Protein AF-X0ZRA4-F1 (afdb_monomer_lite)

Foldseek 3Di:
DAFPPDPCCCCPPVVPDDDDQLCRVLVVLVVCVVVVNQEAEDAACQVPVVSPVSSVVVNVVVPRDHFYEAHYCQLHALVSLVVCQPVHFEYEYELQALDQVLCCVGPVGRCRLVSNVSSQVSQCVRFNDFDADPVRHTRGHYHYHYDQDPPCRRVVVNSPDDDPDDDPPPPPPPDDD

pLDDT: mean 89.31, std 17.12, range [34.34, 98.81]

Organism: NCBI:txid412755

InterPro domains:
  IPR007197 Radical SAM [PF04055] (1-129)
  IPR013785 Aldolase-type TIM barrel [G3DSA:3.20.20.70] (1-161)
  IPR040085 Protein MJ0674-like [PTHR43075] (1-157)
  IPR058240 Radical SAM superfamily [SSF102114] (2-130)

Radius of gyration: 18.79 Å; chains: 1; bounding box: 46×58×48 Å

Secondary structure (DSSP, 8-state):
---TT-TTHIIIII--S----HHHHHHHHHHHHHTT-S-EEEESGGGGHHHHHHHHHHHHHTT--S-EEEEE-S---HHHHHHTTTT-SEEEEEE--SSHHHHHHHHS-SSHHHHHHHHHHHHHHHH-S-EE-TTS-EEEEE-PEEP--GGGTT-HHHHT------PPP--------

Structure (mmCIF, N/CA/C/O backbone):
data_AF-X0ZRA4-F1
#
_entry.id   AF-X0ZRA4-F1
#
loop_
_atom_site.group_PDB
_atom_site.id
_atom_site.type_symbol
_atom_site.label_atom_id
_atom_site.label_alt_id
_atom_site.label_comp_id
_atom_site.label_asym_id
_atom_site.label_entity_id
_atom_site.label_seq_id
_atom_site.pdbx_PDB_ins_code
_atom_site.Cartn_x
_atom_site.Cartn_y
_atom_site.Cartn_z
_atom_site.occupancy
_atom_site.B_iso_or_equiv
_atom_site.auth_seq_id
_atom_site.auth_comp_id
_atom_site.auth_asym_id
_atom_site.auth_atom_id
_atom_site.pdbx_PDB_model_num
ATOM 1 N N . MET A 1 1 ? 12.217 3.223 -4.093 1.00 86.81 1 MET A N 1
ATOM 2 C CA . MET A 1 1 ? 11.916 3.495 -5.523 1.00 86.81 1 MET A CA 1
ATOM 3 C C . MET A 1 1 ? 11.829 5.005 -5.730 1.00 86.81 1 MET A C 1
ATOM 5 O O . MET A 1 1 ? 11.387 5.666 -4.804 1.00 86.81 1 MET A O 1
ATOM 9 N N . ARG A 1 2 ? 12.247 5.566 -6.877 1.00 90.31 2 ARG A N 1
ATOM 10 C CA . ARG A 1 2 ? 12.162 7.020 -7.151 1.00 90.31 2 ARG A CA 1
ATOM 11 C C . ARG A 1 2 ? 11.704 7.279 -8.589 1.00 90.31 2 ARG A C 1
ATOM 13 O O . ARG A 1 2 ? 12.532 7.442 -9.483 1.00 90.31 2 ARG A O 1
ATOM 20 N N . CYS A 1 3 ? 10.389 7.256 -8.804 1.00 92.31 3 CYS A N 1
ATOM 21 C CA . CYS A 1 3 ? 9.780 7.437 -10.125 1.00 92.31 3 CYS A CA 1
ATOM 22 C C . CYS A 1 3 ? 10.006 8.868 -10.636 1.00 92.31 3 CYS A C 1
ATOM 24 O O . CYS A 1 3 ? 9.784 9.816 -9.884 1.00 92.31 3 CYS A O 1
ATOM 26 N N . ILE A 1 4 ? 10.357 9.037 -11.913 1.00 93.62 4 ILE A N 1
ATOM 27 C CA . ILE A 1 4 ? 10.469 10.371 -12.538 1.00 93.62 4 ILE A CA 1
ATOM 28 C C . ILE A 1 4 ? 9.106 11.042 -12.783 1.00 93.62 4 ILE A C 1
ATOM 30 O O . ILE A 1 4 ? 9.042 12.238 -13.018 1.00 93.62 4 ILE A O 1
ATOM 34 N N . TYR A 1 5 ? 8.024 10.265 -12.719 1.00 91.94 5 TYR A N 1
ATOM 35 C CA . TYR A 1 5 ? 6.633 10.701 -12.885 1.00 91.94 5 TYR A CA 1
ATOM 36 C C . TYR A 1 5 ? 5.846 10.623 -11.563 1.00 91.94 5 TYR A C 1
ATOM 38 O O . TYR A 1 5 ? 4.628 10.473 -11.564 1.00 91.94 5 TYR A O 1
ATOM 46 N N . CYS A 1 6 ? 6.535 10.627 -10.415 1.00 92.06 6 CYS A N 1
ATOM 47 C CA . CYS A 1 6 ? 5.890 10.441 -9.116 1.00 92.06 6 CYS A CA 1
ATOM 48 C C . CYS A 1 6 ? 4.863 11.552 -8.842 1.00 92.06 6 CYS A C 1
ATOM 50 O O . CYS A 1 6 ? 5.245 12.702 -8.657 1.0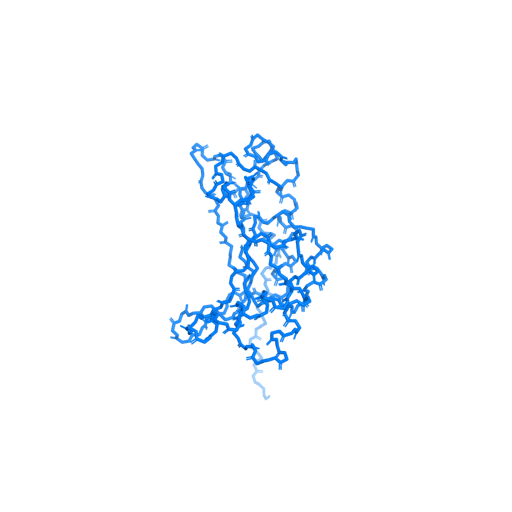0 92.06 6 CYS A O 1
ATOM 52 N N . GLN A 1 7 ? 3.579 11.196 -8.747 1.00 87.38 7 GLN A N 1
ATOM 53 C CA . GLN A 1 7 ? 2.519 12.133 -8.349 1.00 87.38 7 GLN A CA 1
ATOM 54 C C . GLN A 1 7 ? 2.733 12.651 -6.920 1.00 87.38 7 GLN A C 1
ATOM 56 O O . GLN A 1 7 ? 2.482 13.812 -6.631 1.00 87.38 7 GLN A O 1
ATOM 61 N N . ASN A 1 8 ? 3.299 11.805 -6.059 1.00 89.94 8 ASN A N 1
ATOM 62 C CA . ASN A 1 8 ? 3.604 12.108 -4.665 1.00 89.94 8 ASN A CA 1
ATOM 63 C C . ASN A 1 8 ? 5.053 12.594 -4.488 1.00 89.94 8 ASN A C 1
ATOM 65 O O . ASN A 1 8 ? 5.681 12.288 -3.480 1.00 89.94 8 ASN A O 1
ATOM 69 N N . TYR A 1 9 ? 5.648 13.251 -5.493 1.00 92.19 9 TYR A N 1
ATOM 70 C CA . TYR A 1 9 ? 7.068 13.632 -5.465 1.00 92.19 9 TYR A CA 1
ATOM 71 C C . TYR A 1 9 ? 7.435 14.464 -4.231 1.00 92.19 9 TYR A C 1
ATOM 73 O O . TYR A 1 9 ? 8.446 14.177 -3.589 1.00 92.19 9 TYR A O 1
ATOM 81 N N . SER A 1 10 ? 6.600 15.442 -3.884 1.00 92.56 10 SER A N 1
ATOM 82 C CA . SER A 1 10 ? 6.877 16.379 -2.800 1.00 92.56 10 SER A CA 1
ATOM 83 C C . SER A 1 10 ? 6.942 15.674 -1.437 1.00 92.56 10 SER A C 1
ATOM 85 O O . SER A 1 10 ? 7.962 15.725 -0.756 1.00 92.56 10 SER A O 1
ATOM 87 N N . ILE A 1 11 ? 5.945 14.853 -1.112 1.00 90.75 11 ILE A N 1
ATOM 88 C CA . ILE A 1 11 ? 5.943 14.063 0.128 1.00 90.75 11 ILE A CA 1
ATOM 89 C C . ILE A 1 11 ? 6.961 12.907 0.102 1.00 90.75 11 ILE A C 1
ATOM 91 O O . ILE A 1 11 ? 7.652 12.652 1.080 1.00 90.75 11 ILE A O 1
ATOM 95 N N . SER A 1 12 ? 7.127 12.213 -1.031 1.00 88.12 12 SER A N 1
ATOM 96 C CA . SER A 1 12 ? 7.958 10.999 -1.105 1.00 88.12 12 SER A CA 1
ATOM 97 C C . SER A 1 12 ? 9.458 11.276 -1.223 1.00 88.12 12 SER A C 1
ATOM 99 O O . SER A 1 12 ? 10.253 10.393 -0.893 1.00 88.12 12 SER A O 1
ATOM 101 N N . GLN A 1 13 ? 9.859 12.420 -1.786 1.00 89.25 13 GLN A N 1
ATOM 102 C CA . GLN A 1 13 ? 11.266 12.726 -2.077 1.00 89.25 13 GLN A CA 1
ATOM 103 C C . GLN A 1 13 ? 11.741 14.053 -1.491 1.00 89.25 13 GLN A C 1
ATOM 105 O O . GLN A 1 13 ? 12.936 14.161 -1.222 1.00 89.25 13 GLN A O 1
ATOM 110 N N . LEU A 1 14 ? 10.852 15.033 -1.292 1.00 92.69 14 LEU A N 1
ATOM 111 C CA . LEU A 1 14 ? 11.204 16.294 -0.628 1.00 92.69 14 LEU A CA 1
ATOM 112 C C . L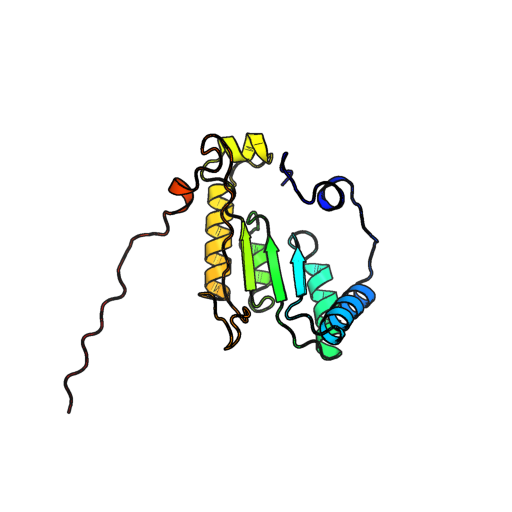EU A 1 14 ? 10.898 16.273 0.874 1.00 92.69 14 LEU A C 1
ATOM 114 O O . LEU A 1 14 ? 11.359 17.157 1.586 1.00 92.69 14 LEU A O 1
ATOM 118 N N . GLY A 1 15 ? 10.183 15.251 1.359 1.00 88.44 15 GLY A N 1
ATOM 119 C CA . GLY A 1 15 ? 9.878 15.091 2.779 1.00 88.44 15 GLY A CA 1
ATOM 120 C C . GLY A 1 15 ? 8.832 16.080 3.287 1.00 88.44 15 GLY A C 1
ATOM 121 O O . GLY A 1 15 ? 8.824 16.392 4.472 1.00 88.44 15 GLY A O 1
ATOM 122 N N . GLU A 1 16 ? 7.964 16.587 2.407 1.00 92.69 16 GLU A N 1
ATOM 123 C CA . GLU A 1 16 ? 6.811 17.371 2.849 1.00 92.69 16 GLU A CA 1
ATOM 124 C C . GLU A 1 16 ? 5.907 16.525 3.753 1.00 92.69 16 GLU A C 1
ATOM 126 O O . GLU A 1 16 ? 5.523 15.406 3.408 1.00 92.69 16 GLU A O 1
ATOM 131 N N . GLY A 1 17 ? 5.562 17.076 4.911 1.00 91.81 17 GLY A N 1
ATOM 132 C CA . GLY A 1 17 ? 4.758 16.412 5.924 1.00 91.81 17 GLY A CA 1
ATOM 133 C C . GLY A 1 17 ? 5.121 16.907 7.318 1.00 91.81 17 GLY A C 1
ATOM 134 O O . GLY A 1 17 ? 5.944 17.808 7.480 1.00 91.81 17 GLY A O 1
ATOM 135 N N . THR A 1 18 ? 4.503 16.293 8.320 1.00 94.06 18 THR A N 1
ATOM 136 C CA . THR A 1 18 ? 4.757 16.589 9.731 1.00 94.06 18 THR A CA 1
ATOM 137 C C . THR A 1 18 ? 5.190 15.308 10.423 1.00 94.06 18 THR A C 1
ATOM 139 O O . THR A 1 18 ? 4.513 14.281 10.314 1.00 94.06 18 THR A O 1
ATOM 142 N N . GLU A 1 19 ? 6.311 15.357 11.144 1.00 94.38 19 GLU A N 1
ATOM 143 C CA . GLU A 1 19 ? 6.700 14.254 12.022 1.00 94.38 19 GLU A CA 1
ATOM 144 C C . 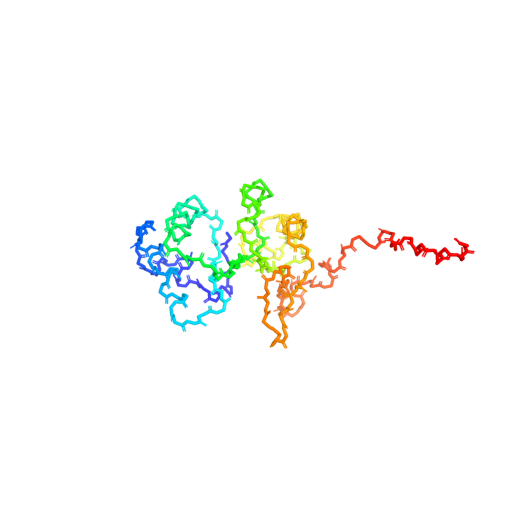GLU A 1 19 ? 5.588 13.988 13.036 1.00 94.38 19 GLU A C 1
ATOM 146 O O . GLU A 1 19 ? 5.030 14.907 13.633 1.00 94.38 19 GLU A O 1
ATOM 151 N N . THR A 1 20 ? 5.230 12.718 13.186 1.00 96.19 20 THR A N 1
ATOM 152 C CA . THR A 1 20 ? 4.042 12.300 13.927 1.00 96.19 20 THR A CA 1
ATOM 153 C C . THR A 1 20 ? 4.423 11.157 14.860 1.00 96.19 20 THR A C 1
ATOM 155 O O . THR A 1 20 ? 5.118 10.227 14.449 1.00 96.19 20 THR A O 1
ATOM 158 N N . SER A 1 21 ? 3.983 11.234 16.118 1.00 98.12 21 SER A N 1
ATOM 159 C CA . SER A 1 21 ? 4.156 10.162 17.106 1.00 98.12 21 SER A CA 1
ATOM 160 C C . SER A 1 21 ? 3.228 8.975 16.812 1.00 98.12 21 SER A C 1
ATOM 162 O O . SER A 1 21 ? 2.238 9.115 16.089 1.00 98.12 21 SER A O 1
ATOM 164 N N . ASN A 1 22 ? 3.495 7.803 17.393 1.00 98.12 22 ASN A N 1
ATOM 165 C CA . ASN A 1 22 ? 2.600 6.650 17.234 1.00 98.12 22 ASN A CA 1
ATOM 166 C C . ASN A 1 22 ? 1.210 6.951 17.827 1.00 98.12 22 ASN A C 1
ATOM 168 O O . ASN A 1 22 ? 0.187 6.597 17.242 1.00 98.12 22 ASN A O 1
ATOM 172 N N . GLU A 1 23 ? 1.165 7.672 18.948 1.00 98.31 23 GLU A N 1
ATOM 173 C CA . GLU A 1 23 ? -0.064 8.093 19.614 1.00 98.31 23 GLU A CA 1
ATOM 174 C C . GLU A 1 23 ? -0.883 9.053 18.753 1.00 98.31 23 GLU A C 1
ATOM 176 O O . GLU A 1 23 ? -2.112 8.951 18.716 1.00 98.31 23 GLU A O 1
ATOM 181 N N . ASP A 1 24 ? -0.227 9.997 18.077 1.00 98.50 24 ASP A N 1
ATOM 182 C CA . ASP A 1 24 ? -0.909 10.944 17.198 1.00 98.50 24 ASP A CA 1
ATOM 183 C C . ASP A 1 24 ? -1.364 10.268 15.906 1.00 98.50 24 ASP A C 1
ATOM 185 O O . ASP A 1 24 ? -2.483 10.523 15.465 1.00 98.50 24 ASP A O 1
ATOM 189 N N . LEU A 1 25 ? -0.584 9.331 15.358 1.00 98.44 25 LEU A N 1
ATOM 190 C CA . LEU A 1 25 ? -1.019 8.513 14.226 1.00 98.44 25 LEU A CA 1
ATOM 191 C C . LEU A 1 25 ? -2.274 7.696 14.581 1.00 98.44 25 LEU A C 1
ATOM 193 O O . LEU A 1 25 ? -3.223 7.660 13.798 1.00 98.44 25 LEU A O 1
ATOM 197 N N . ALA A 1 26 ? -2.341 7.122 15.786 1.00 98.69 26 ALA A N 1
ATOM 198 C CA . ALA A 1 26 ? -3.533 6.426 16.270 1.00 98.69 26 ALA A CA 1
ATOM 199 C C . ALA A 1 26 ? -4.755 7.360 16.370 1.00 98.69 26 ALA A C 1
ATOM 201 O O . ALA A 1 26 ? -5.860 6.997 15.963 1.00 98.69 26 ALA A O 1
ATOM 202 N N . LYS A 1 27 ? -4.569 8.594 16.867 1.00 98.69 27 LYS A N 1
ATOM 203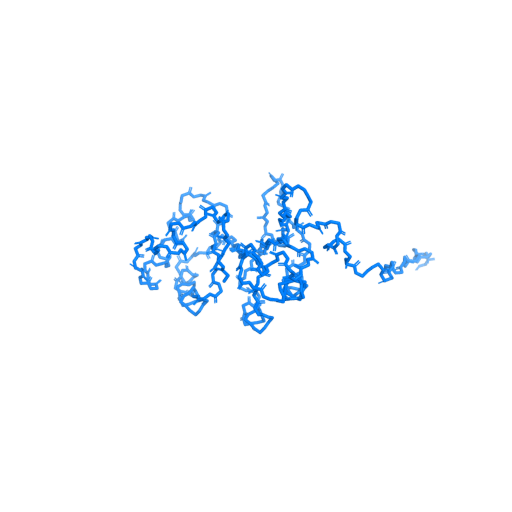 C CA . LYS A 1 27 ? -5.638 9.611 16.903 1.00 98.69 27 LYS A CA 1
ATOM 204 C C . LYS A 1 27 ? -6.098 10.000 15.499 1.00 98.69 27 LYS A C 1
ATOM 206 O O . LYS A 1 27 ? -7.294 10.167 15.287 1.00 98.69 27 LYS A O 1
ATOM 211 N N . MET A 1 28 ? -5.178 10.126 14.541 1.00 98.50 28 MET A N 1
ATOM 212 C CA . MET A 1 28 ? -5.520 10.418 13.145 1.00 98.50 28 MET A CA 1
ATOM 213 C C . MET A 1 28 ? -6.391 9.310 12.543 1.00 98.50 28 MET A C 1
ATOM 215 O O . MET A 1 28 ? -7.393 9.613 11.901 1.00 98.50 28 MET A O 1
ATOM 219 N N . MET A 1 29 ? -6.061 8.037 12.796 1.00 98.69 29 MET A N 1
ATOM 220 C CA . MET A 1 29 ? -6.866 6.890 12.355 1.00 98.69 29 MET A CA 1
ATOM 221 C C . MET A 1 29 ? -8.301 6.953 12.900 1.00 98.69 29 MET A C 1
ATOM 223 O O . MET A 1 29 ? -9.259 6.835 12.137 1.00 98.69 29 MET A O 1
ATOM 227 N N . LEU A 1 30 ? -8.456 7.203 14.203 1.00 98.81 30 LEU A N 1
ATOM 228 C CA . LEU A 1 30 ? -9.770 7.332 14.846 1.00 98.81 30 LEU A CA 1
ATOM 229 C C . LEU A 1 30 ? -10.547 8.548 14.329 1.00 98.81 30 LEU A C 1
ATOM 231 O O . LEU A 1 30 ? -11.738 8.447 14.057 1.00 98.81 30 LEU A O 1
ATOM 235 N N . SER A 1 31 ? -9.871 9.678 14.115 1.00 98.62 31 SER A N 1
ATOM 236 C CA . SER A 1 31 ? -10.503 10.881 13.567 1.00 98.62 31 SER A CA 1
ATOM 237 C C . SER A 1 31 ? -11.043 10.656 12.152 1.00 98.62 31 SER A C 1
ATOM 239 O O . SER A 1 31 ? -12.124 11.144 11.826 1.00 98.62 31 SER A O 1
ATOM 241 N N . LEU A 1 32 ? -10.332 9.899 11.307 1.00 98.50 32 LEU A N 1
ATOM 242 C CA . LEU A 1 32 ? -10.836 9.517 9.982 1.00 98.50 32 LEU A CA 1
ATOM 243 C C . LEU A 1 32 ? -12.102 8.653 10.094 1.00 98.50 32 LEU A C 1
ATOM 245 O O . LEU A 1 32 ? -13.062 8.872 9.353 1.00 98.50 32 LEU A O 1
ATOM 249 N N . GLN A 1 33 ? -12.136 7.717 11.044 1.00 98.38 33 GLN A N 1
ATOM 250 C CA . GLN A 1 33 ? -13.329 6.917 11.328 1.00 98.38 33 GLN A CA 1
ATOM 251 C C . GLN A 1 33 ? -14.510 7.775 11.800 1.00 98.38 33 GLN A C 1
ATOM 253 O O . GLN A 1 33 ? -15.615 7.615 11.289 1.00 98.38 33 GLN A O 1
ATOM 258 N N . GLU A 1 34 ? -14.294 8.711 12.726 1.00 98.38 34 GLU A N 1
ATOM 259 C CA . GLU A 1 34 ? -15.336 9.626 13.222 1.00 98.38 34 GLU A CA 1
ATOM 260 C C . GLU A 1 34 ? -15.913 10.519 12.115 1.00 98.38 34 GLU A C 1
ATOM 262 O O . GLU A 1 34 ? -17.098 10.850 12.131 1.00 98.38 34 GLU A O 1
ATOM 267 N N . GLN A 1 35 ? -15.100 10.861 11.113 1.00 98.38 35 GLN A N 1
ATOM 268 C CA . GLN A 1 35 ? -15.534 11.583 9.913 1.00 98.38 35 GLN A CA 1
ATOM 269 C C . GLN A 1 35 ? -16.356 10.718 8.939 1.00 98.38 35 GLN A C 1
ATOM 271 O O . GLN A 1 35 ? -16.831 11.227 7.924 1.00 98.38 35 GLN A O 1
ATOM 276 N N . GLY A 1 36 ? -16.526 9.423 9.218 1.00 97.62 36 GLY A N 1
ATOM 277 C CA . GLY A 1 36 ? -17.264 8.491 8.368 1.00 97.62 36 GLY A CA 1
ATOM 278 C C . GLY A 1 36 ? -16.473 8.004 7.154 1.00 97.62 36 GLY A C 1
ATOM 279 O O . GLY A 1 36 ? -17.071 7.600 6.157 1.00 97.62 36 GLY A O 1
ATOM 280 N N . CYS A 1 37 ? -15.135 8.044 7.200 1.00 98.06 37 CYS A N 1
ATOM 281 C CA . CYS A 1 37 ? -14.317 7.462 6.138 1.00 98.06 37 CYS A CA 1
ATOM 282 C C . CYS A 1 37 ? -14.530 5.945 6.053 1.00 98.06 37 CYS A C 1
ATOM 284 O O . CYS A 1 37 ? -14.529 5.240 7.058 1.00 98.06 37 CYS A O 1
ATOM 286 N N . HIS A 1 38 ? -14.648 5.431 4.829 1.00 97.06 38 HIS A N 1
ATOM 287 C CA . HIS A 1 38 ? -14.881 4.005 4.585 1.00 97.06 38 HIS A CA 1
ATOM 288 C C . HIS A 1 38 ? -13.660 3.118 4.863 1.00 97.06 38 HIS A C 1
ATOM 290 O O . HIS A 1 38 ? -13.799 1.903 4.923 1.00 97.06 38 HIS A O 1
ATOM 296 N N . ASN A 1 39 ? -12.459 3.697 4.930 1.00 98.12 39 ASN A N 1
ATOM 297 C CA . ASN A 1 39 ? -11.206 3.002 5.213 1.00 98.12 39 ASN A CA 1
ATOM 298 C C . ASN A 1 39 ? -10.100 3.999 5.587 1.00 98.12 39 ASN A C 1
ATOM 300 O O . ASN A 1 39 ? -10.233 5.204 5.358 1.00 98.12 39 ASN A O 1
ATOM 304 N N . ILE A 1 40 ? -8.982 3.473 6.086 1.00 98.50 40 ILE A N 1
ATOM 305 C CA . ILE A 1 40 ? -7.718 4.203 6.217 1.00 98.50 40 ILE A CA 1
ATOM 306 C C . ILE A 1 40 ? -6.761 3.723 5.129 1.00 98.50 40 ILE A C 1
ATOM 308 O O . ILE A 1 40 ? -6.347 2.563 5.106 1.00 98.50 40 ILE A O 1
ATOM 312 N N . ASN A 1 41 ? -6.381 4.635 4.235 1.00 98.06 41 ASN A N 1
ATOM 313 C CA . ASN A 1 41 ? -5.512 4.336 3.102 1.00 98.06 41 ASN A CA 1
ATOM 314 C C . ASN A 1 41 ? -4.072 4.771 3.362 1.00 98.06 41 ASN A C 1
ATOM 316 O O . ASN A 1 41 ? -3.737 5.950 3.238 1.00 98.06 41 ASN A O 1
ATOM 320 N N . ILE A 1 42 ? -3.218 3.806 3.706 1.00 97.31 42 ILE A N 1
ATOM 321 C CA . ILE A 1 42 ? -1.816 4.066 4.024 1.00 97.31 42 ILE A CA 1
ATOM 322 C C . ILE A 1 42 ? -0.975 3.905 2.759 1.00 97.31 42 ILE A C 1
ATOM 324 O O . ILE A 1 42 ? -0.903 2.828 2.164 1.00 97.31 42 ILE A O 1
ATOM 328 N N . VAL A 1 43 ? -0.331 4.997 2.344 1.00 95.69 43 VAL A N 1
ATOM 329 C CA . VAL A 1 43 ? 0.354 5.098 1.051 1.00 95.69 43 VAL A CA 1
ATOM 330 C C . VAL A 1 43 ? 1.863 4.922 1.209 1.00 95.69 43 VAL A C 1
ATOM 332 O O . VAL A 1 43 ? 2.526 5.679 1.905 1.00 95.69 43 VAL A O 1
ATOM 335 N N . THR A 1 44 ? 2.428 3.952 0.491 1.00 93.12 44 THR A N 1
ATOM 336 C CA . THR A 1 44 ? 3.846 3.541 0.540 1.00 93.12 44 THR A CA 1
ATOM 337 C C . THR A 1 44 ? 4.344 3.197 1.962 1.00 93.12 44 THR A C 1
ATOM 339 O O . THR A 1 44 ? 5.419 3.644 2.368 1.00 93.12 44 THR A O 1
ATOM 342 N N . PRO A 1 45 ? 3.604 2.381 2.740 1.00 94.44 45 PRO A N 1
ATOM 343 C CA . PRO A 1 45 ? 3.876 2.165 4.167 1.00 94.44 45 PRO A CA 1
ATOM 344 C C . PRO A 1 45 ? 5.127 1.328 4.468 1.00 94.44 45 PRO A C 1
ATOM 346 O O . PRO A 1 45 ? 5.583 1.306 5.605 1.00 94.44 45 PRO A O 1
ATOM 349 N N . THR A 1 46 ? 5.697 0.634 3.479 1.00 92.62 46 THR A N 1
ATOM 350 C CA . THR A 1 46 ? 6.731 -0.409 3.633 1.00 92.62 46 THR A CA 1
ATOM 351 C C . THR A 1 46 ? 7.889 -0.022 4.553 1.00 92.62 46 THR A C 1
ATOM 353 O O . THR A 1 46 ? 8.378 -0.843 5.320 1.00 92.62 46 THR A O 1
ATOM 356 N N . HIS A 1 47 ? 8.332 1.231 4.477 1.00 91.56 47 HIS A N 1
ATOM 357 C CA . HIS A 1 47 ? 9.497 1.747 5.194 1.00 91.56 47 HIS A CA 1
ATOM 358 C C . HIS A 1 47 ? 9.216 2.144 6.654 1.00 91.56 47 HIS A C 1
ATOM 360 O O . HIS A 1 47 ? 10.159 2.401 7.396 1.00 91.56 47 HIS A O 1
ATOM 366 N N . VAL A 1 48 ? 7.945 2.177 7.062 1.00 94.38 48 VAL A N 1
ATOM 367 C CA . VAL A 1 48 ? 7.476 2.594 8.396 1.00 94.38 48 VAL A CA 1
ATOM 368 C C . VAL A 1 48 ? 6.464 1.606 8.989 1.00 94.38 48 VAL A C 1
ATOM 370 O O . VAL A 1 48 ? 5.669 1.951 9.861 1.00 94.38 48 VAL A O 1
ATOM 373 N N . VAL A 1 49 ? 6.481 0.351 8.521 1.00 95.88 49 VAL A N 1
ATOM 374 C CA . VAL A 1 49 ? 5.592 -0.713 9.020 1.00 95.88 49 VAL A CA 1
ATOM 375 C C . VAL A 1 49 ? 5.633 -0.844 10.551 1.00 95.88 49 VAL A C 1
ATOM 377 O O . VAL A 1 49 ? 4.556 -0.883 11.137 1.00 95.88 49 VAL A O 1
ATOM 380 N N . PRO A 1 50 ? 6.798 -0.857 11.237 1.00 96.19 50 PRO A N 1
ATOM 381 C CA . PRO A 1 50 ? 6.824 -0.983 12.697 1.00 96.19 50 PRO A CA 1
ATOM 382 C C . PRO A 1 50 ? 6.058 0.130 13.427 1.00 96.19 50 PRO A C 1
ATOM 384 O O . PRO A 1 50 ? 5.327 -0.143 14.376 1.00 96.19 50 PRO A O 1
ATOM 387 N N . GLN A 1 51 ? 6.186 1.375 12.962 1.00 97.31 51 GLN A N 1
ATOM 388 C CA . GLN A 1 51 ? 5.494 2.534 13.529 1.00 97.31 51 GLN A CA 1
ATOM 389 C C . GLN A 1 51 ? 3.985 2.447 13.286 1.00 97.31 51 GLN A C 1
ATOM 391 O O . GLN A 1 51 ? 3.199 2.688 14.200 1.00 97.31 51 GLN A O 1
ATOM 396 N N . ILE A 1 52 ? 3.579 2.032 12.080 1.00 97.62 52 ILE A N 1
ATOM 397 C CA . ILE A 1 52 ? 2.166 1.816 11.745 1.00 97.62 52 ILE A CA 1
ATOM 398 C C . ILE A 1 52 ? 1.551 0.751 12.652 1.00 97.62 52 ILE A C 1
ATOM 400 O O . ILE A 1 52 ? 0.465 0.974 13.173 1.00 97.62 52 ILE A O 1
ATOM 404 N N . LEU A 1 53 ? 2.230 -0.381 12.865 1.00 97.69 53 LEU A N 1
ATOM 405 C CA . LEU A 1 53 ? 1.719 -1.452 13.726 1.00 97.69 53 LEU A CA 1
ATOM 406 C C . LEU A 1 53 ? 1.566 -0.987 15.180 1.00 97.69 53 LEU A C 1
ATOM 408 O O . LEU A 1 53 ? 0.545 -1.269 15.798 1.00 97.69 53 LEU A O 1
ATOM 412 N N . SER A 1 54 ? 2.534 -0.223 15.697 1.00 98.06 54 SER A N 1
ATOM 413 C CA . SER A 1 54 ? 2.461 0.330 17.055 1.00 98.06 54 SER A CA 1
ATOM 414 C C . SER A 1 54 ? 1.311 1.331 17.223 1.00 98.06 54 SER A C 1
ATOM 416 O O . SER A 1 54 ? 0.604 1.287 18.225 1.00 98.06 54 SER A O 1
ATOM 418 N N . ALA A 1 55 ? 1.085 2.211 16.245 1.00 98.50 55 ALA A N 1
ATOM 419 C CA . ALA A 1 55 ? -0.052 3.133 16.272 1.00 98.50 55 ALA A CA 1
ATOM 420 C C . ALA A 1 55 ? -1.396 2.403 16.115 1.00 98.50 55 ALA A C 1
ATOM 422 O O . ALA A 1 55 ? -2.385 2.760 16.755 1.00 98.50 55 ALA A O 1
ATOM 423 N N . LEU A 1 56 ? -1.432 1.372 15.270 1.00 98.38 56 LEU A N 1
ATOM 424 C CA . LEU A 1 56 ? -2.635 0.598 15.002 1.00 98.38 56 LEU A CA 1
ATOM 425 C C . LEU A 1 56 ? -3.118 -0.153 16.246 1.00 98.38 56 LEU A C 1
ATOM 427 O O . LEU A 1 56 ? -4.315 -0.144 16.514 1.00 98.38 56 LEU A O 1
ATOM 431 N N . GLU A 1 57 ? -2.210 -0.749 17.020 1.00 98.19 57 GLU A N 1
ATOM 432 C CA . GLU A 1 57 ? -2.539 -1.388 18.301 1.00 98.19 57 GLU A CA 1
ATOM 433 C C . GLU A 1 57 ? -3.302 -0.416 19.217 1.00 98.19 57 GLU A C 1
ATOM 435 O O . GLU A 1 57 ? -4.425 -0.703 19.633 1.00 98.19 57 GLU A O 1
ATOM 440 N N . MET A 1 58 ? -2.765 0.794 19.406 1.00 98.56 58 MET A N 1
ATOM 441 C CA . MET A 1 58 ? -3.411 1.841 20.207 1.00 98.56 58 MET A CA 1
ATOM 442 C C . MET A 1 58 ? -4.764 2.284 19.633 1.00 98.56 58 MET A C 1
ATOM 444 O O . MET A 1 58 ? -5.679 2.620 20.385 1.00 98.56 58 MET A O 1
ATOM 448 N N . ALA A 1 59 ? -4.896 2.350 18.306 1.00 98.62 59 ALA A N 1
ATOM 449 C CA . ALA A 1 59 ? -6.141 2.747 17.655 1.00 98.62 59 ALA A CA 1
ATOM 450 C C . ALA A 1 59 ? -7.230 1.675 17.825 1.00 98.62 59 ALA A C 1
ATOM 452 O O . ALA A 1 59 ? -8.374 2.012 18.130 1.00 98.62 59 ALA A O 1
ATOM 453 N N . ILE A 1 60 ? -6.877 0.393 17.693 1.00 98.38 60 ILE A N 1
ATOM 454 C CA . ILE A 1 60 ? -7.791 -0.740 17.896 1.00 98.38 60 ILE A CA 1
ATOM 455 C C . ILE A 1 60 ? -8.287 -0.777 19.343 1.00 98.38 60 ILE A C 1
ATOM 457 O O . ILE A 1 60 ? -9.494 -0.872 19.563 1.00 98.38 60 ILE A O 1
ATOM 461 N N . GLU A 1 61 ? -7.398 -0.618 20.330 1.00 98.31 61 GLU A N 1
ATOM 462 C CA . GLU A 1 61 ? -7.778 -0.538 21.753 1.00 98.31 61 GLU A CA 1
ATOM 463 C C . GLU A 1 61 ? -8.781 0.590 22.039 1.00 98.31 61 GLU A C 1
ATOM 465 O O . GLU A 1 61 ? -9.594 0.501 22.959 1.00 98.31 61 GLU A O 1
ATOM 470 N N . ARG A 1 62 ? -8.747 1.650 21.226 1.00 98.44 62 ARG A N 1
ATOM 471 C CA . ARG A 1 62 ? -9.630 2.819 21.313 1.00 98.44 62 ARG A CA 1
ATOM 472 C C . ARG A 1 62 ? -10.851 2.741 20.390 1.00 98.44 62 ARG A C 1
ATOM 474 O O . ARG A 1 62 ? -11.589 3.717 20.290 1.00 98.44 62 ARG A O 1
ATOM 481 N N . GLY A 1 63 ? -11.095 1.597 19.750 1.00 98.50 63 GLY A N 1
ATOM 482 C CA . GLY A 1 63 ? -12.319 1.335 18.989 1.00 98.50 63 GLY A CA 1
ATOM 483 C C . GLY A 1 63 ? -12.225 1.562 17.479 1.00 98.50 63 GLY A C 1
ATOM 484 O O . GLY A 1 63 ? -13.263 1.718 16.832 1.00 98.50 63 GLY A O 1
ATOM 485 N N . LEU A 1 64 ? -11.022 1.577 16.896 1.00 98.62 64 LEU A N 1
ATOM 486 C CA . LEU A 1 64 ? -10.875 1.544 15.440 1.00 98.62 64 LEU A CA 1
ATOM 487 C C . LEU A 1 64 ? -11.471 0.244 14.871 1.00 98.62 64 LEU A C 1
ATOM 489 O O . LEU A 1 64 ? -11.116 -0.851 15.305 1.00 98.62 64 LEU A O 1
ATOM 493 N N . ASN A 1 65 ? -12.379 0.367 13.905 1.00 97.75 65 ASN A N 1
ATOM 494 C CA . ASN A 1 65 ? -13.140 -0.737 13.322 1.00 97.75 65 ASN A CA 1
ATOM 495 C C . ASN A 1 65 ? -13.428 -0.585 11.814 1.00 97.75 65 ASN A C 1
ATOM 497 O O . ASN A 1 65 ? -14.222 -1.356 11.273 1.00 97.75 65 ASN A O 1
ATOM 501 N N . ILE A 1 66 ? -12.794 0.377 11.135 1.00 97.81 66 ILE A N 1
ATOM 502 C CA . ILE A 1 66 ? -12.885 0.538 9.677 1.00 97.81 66 ILE A CA 1
ATOM 503 C C . ILE A 1 66 ? -11.735 -0.175 8.942 1.00 97.81 66 ILE A C 1
ATOM 505 O O . ILE A 1 66 ? -10.638 -0.279 9.496 1.00 97.81 66 ILE A O 1
ATOM 509 N N . PRO A 1 67 ? -11.951 -0.628 7.690 1.00 98.12 67 PRO A N 1
ATOM 510 C CA . PRO A 1 67 ? -10.937 -1.328 6.904 1.00 98.12 67 PRO A CA 1
ATOM 511 C C . PRO A 1 67 ? -9.618 -0.567 6.717 1.00 98.12 67 PRO A C 1
ATOM 513 O O . PRO A 1 67 ? -9.597 0.660 6.566 1.00 98.12 67 PRO A O 1
ATOM 516 N N . LEU A 1 68 ? -8.515 -1.310 6.615 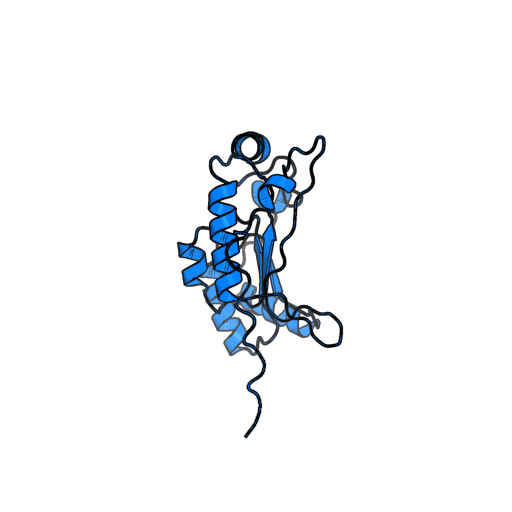1.00 98.62 68 LEU A N 1
ATOM 517 C CA . LEU A 1 68 ? -7.190 -0.777 6.287 1.00 98.62 68 LEU A CA 1
ATOM 518 C C . LEU A 1 68 ? -6.776 -1.119 4.852 1.00 98.62 68 LEU A C 1
ATOM 520 O O . LEU A 1 68 ? -6.835 -2.275 4.423 1.00 98.62 68 LEU A O 1
ATOM 524 N N . VAL A 1 69 ? -6.274 -0.116 4.126 1.00 98.69 69 VAL A N 1
ATOM 525 C CA . VAL A 1 69 ? -5.755 -0.268 2.760 1.00 98.69 69 VAL A CA 1
ATOM 526 C C . VAL A 1 69 ? -4.236 -0.094 2.744 1.00 98.69 69 VAL A C 1
ATOM 528 O O . VAL A 1 69 ? -3.713 0.955 3.123 1.00 98.69 69 VAL A O 1
ATOM 531 N N . TYR A 1 70 ? -3.530 -1.103 2.230 1.00 98.56 70 TYR A N 1
ATOM 532 C CA . TYR A 1 70 ? -2.099 -1.055 1.935 1.00 98.56 70 TYR A CA 1
ATOM 533 C C . TYR A 1 70 ? -1.883 -0.625 0.480 1.00 98.56 70 TYR A C 1
ATOM 535 O O . TYR A 1 70 ? -1.946 -1.431 -0.454 1.00 98.56 70 TYR A O 1
ATOM 543 N N . ASN A 1 71 ? -1.640 0.664 0.268 1.00 97.62 71 ASN A N 1
ATOM 544 C CA . ASN A 1 71 ? -1.453 1.246 -1.057 1.00 97.62 71 ASN A CA 1
ATOM 545 C C . ASN A 1 71 ? 0.033 1.378 -1.363 1.00 97.62 71 ASN A C 1
ATOM 547 O O . ASN A 1 71 ? 0.757 2.109 -0.692 1.00 97.62 71 ASN A O 1
ATOM 551 N N . THR A 1 72 ? 0.508 0.670 -2.382 1.00 96.44 72 THR A N 1
ATOM 552 C CA . THR A 1 72 ? 1.946 0.536 -2.629 1.00 96.44 72 THR A CA 1
ATOM 553 C C . THR A 1 72 ? 2.292 0.584 -4.109 1.00 96.44 72 THR A C 1
ATOM 555 O O . THR A 1 72 ? 1.508 0.213 -4.977 1.00 96.44 72 THR A O 1
ATOM 558 N N . GLY A 1 73 ? 3.533 0.975 -4.404 1.00 95.50 73 GLY A N 1
ATOM 559 C CA . GLY A 1 73 ? 4.120 0.805 -5.731 1.00 95.50 73 GLY A CA 1
ATOM 560 C C . GLY A 1 73 ? 4.393 -0.657 -6.111 1.00 95.50 73 GLY A C 1
ATOM 561 O O . GLY A 1 73 ? 4.871 -0.901 -7.221 1.00 95.50 73 GLY A O 1
ATOM 562 N N . GLY A 1 74 ? 4.151 -1.601 -5.193 1.00 94.94 74 GLY A N 1
ATOM 563 C CA . GLY A 1 74 ? 4.318 -3.036 -5.396 1.00 94.94 74 GLY A CA 1
ATOM 564 C C . GLY A 1 74 ? 5.782 -3.436 -5.552 1.00 94.94 74 GLY A C 1
ATOM 565 O O . GLY A 1 74 ? 6.102 -4.279 -6.377 1.00 94.94 74 GLY A O 1
ATOM 566 N N . TYR A 1 75 ? 6.693 -2.782 -4.835 1.00 95.69 75 TYR A N 1
ATOM 567 C CA . TYR A 1 75 ? 8.110 -3.165 -4.773 1.00 95.69 75 TYR A CA 1
ATOM 568 C C . TYR A 1 75 ? 8.476 -3.491 -3.326 1.00 95.69 75 TYR A C 1
ATOM 570 O O . TYR A 1 75 ? 9.425 -2.956 -2.755 1.00 95.69 75 TYR A O 1
ATOM 578 N N . ASP A 1 76 ? 7.627 -4.325 -2.741 1.00 96.25 76 ASP A N 1
ATOM 579 C CA . ASP A 1 76 ? 7.650 -4.756 -1.355 1.00 96.25 76 ASP A CA 1
ATOM 580 C C . ASP A 1 76 ? 8.348 -6.111 -1.256 1.00 96.25 76 ASP A C 1
ATOM 582 O O . ASP A 1 76 ? 8.251 -6.938 -2.166 1.00 96.25 76 ASP A O 1
ATOM 586 N N . SER A 1 77 ? 9.063 -6.345 -0.160 1.00 95.44 77 SER A N 1
ATOM 587 C CA . SER A 1 77 ? 9.622 -7.665 0.110 1.00 95.44 77 SER A CA 1
ATOM 588 C C . SER A 1 77 ? 8.511 -8.605 0.585 1.00 95.44 77 SER A C 1
ATOM 590 O O . SER A 1 77 ? 7.637 -8.225 1.369 1.00 95.44 77 SER A O 1
ATOM 592 N N . VAL A 1 78 ? 8.551 -9.856 0.131 1.00 97.69 78 VAL A N 1
ATOM 593 C CA . VAL A 1 78 ? 7.601 -10.891 0.572 1.00 97.69 78 VAL A CA 1
ATOM 594 C C . VAL A 1 78 ? 7.739 -11.135 2.075 1.00 97.69 78 VAL A C 1
ATOM 596 O O . VAL A 1 78 ? 6.760 -11.422 2.755 1.00 97.69 78 VAL A O 1
ATOM 599 N N . GLU A 1 79 ? 8.947 -10.984 2.612 1.00 96.94 79 GLU A N 1
ATOM 600 C CA . GLU A 1 79 ? 9.244 -11.087 4.036 1.00 96.94 79 GLU A CA 1
ATOM 601 C C . GLU A 1 79 ? 8.461 -10.048 4.845 1.00 96.94 79 GLU A C 1
ATOM 603 O O . GLU A 1 79 ? 7.812 -10.408 5.824 1.00 96.94 79 GLU A O 1
ATOM 608 N N . THR A 1 80 ? 8.458 -8.780 4.415 1.00 96.06 80 THR A N 1
ATOM 609 C CA . THR A 1 80 ? 7.675 -7.730 5.080 1.00 96.06 80 THR A CA 1
ATOM 610 C C . THR A 1 80 ? 6.180 -7.986 4.945 1.00 96.06 80 THR A C 1
ATOM 612 O O . THR A 1 80 ? 5.461 -7.832 5.927 1.00 96.06 80 THR A O 1
ATOM 615 N N . LEU A 1 81 ? 5.706 -8.429 3.776 1.00 98.25 81 LEU A N 1
ATOM 616 C CA . LEU A 1 81 ? 4.290 -8.755 3.583 1.00 98.25 81 LEU A CA 1
ATOM 617 C C . LEU A 1 81 ? 3.828 -9.879 4.518 1.00 98.25 81 LEU A C 1
ATOM 619 O O . LEU A 1 81 ? 2.753 -9.784 5.098 1.00 98.25 81 LEU A O 1
ATOM 623 N N . LYS A 1 82 ? 4.646 -10.914 4.727 1.00 97.88 82 LYS A N 1
ATOM 624 C CA . LYS A 1 82 ? 4.331 -12.003 5.665 1.00 97.88 82 LYS A CA 1
ATOM 625 C C . LYS A 1 82 ? 4.216 -11.534 7.115 1.00 97.88 82 LYS A C 1
ATOM 627 O O . LYS A 1 82 ? 3.423 -12.098 7.858 1.00 97.88 82 LYS A O 1
ATOM 632 N N . ILE A 1 83 ? 4.991 -10.523 7.519 1.00 96.50 83 ILE A N 1
ATOM 633 C CA . ILE A 1 83 ? 4.920 -9.945 8.873 1.00 96.50 83 ILE A CA 1
ATOM 634 C C . ILE A 1 83 ? 3.563 -9.273 9.112 1.00 96.50 83 ILE A C 1
ATOM 636 O O . ILE A 1 83 ? 3.047 -9.323 10.223 1.00 96.50 83 ILE A O 1
ATOM 640 N N . ILE A 1 84 ? 2.984 -8.669 8.074 1.00 97.62 84 ILE A N 1
ATOM 641 C CA . ILE A 1 84 ? 1.711 -7.941 8.150 1.00 97.62 84 ILE A CA 1
ATOM 642 C C . ILE A 1 84 ? 0.504 -8.787 7.715 1.00 97.62 84 ILE A C 1
ATOM 644 O O . ILE A 1 84 ? -0.562 -8.237 7.431 1.00 97.62 84 ILE A O 1
ATOM 648 N N . ASP A 1 85 ? 0.646 -10.116 7.654 1.00 98.06 85 ASP A N 1
ATOM 649 C CA . ASP A 1 85 ? -0.483 -11.000 7.359 1.00 98.06 85 ASP A CA 1
ATOM 650 C C . ASP A 1 85 ? -1.605 -10.774 8.382 1.00 98.06 85 ASP A C 1
ATOM 652 O O . ASP A 1 85 ? -1.369 -10.749 9.590 1.00 98.06 85 ASP A O 1
ATOM 656 N N . LYS A 1 86 ? -2.833 -10.607 7.877 1.00 96.94 86 LYS A N 1
ATOM 657 C CA . LYS A 1 86 ? -4.054 -10.258 8.627 1.00 96.94 86 LYS A CA 1
ATOM 658 C C . LYS A 1 86 ? -4.105 -8.849 9.228 1.00 96.94 86 LYS A C 1
ATOM 660 O O . LYS A 1 86 ? -5.073 -8.552 9.919 1.00 96.94 86 LYS A O 1
ATOM 665 N N . VAL A 1 87 ? -3.126 -7.987 8.956 1.00 98.12 87 VAL A N 1
ATOM 666 C CA . VAL A 1 87 ? -3.167 -6.580 9.390 1.00 98.12 87 VAL A CA 1
ATOM 667 C C . VAL A 1 87 ? -4.022 -5.740 8.446 1.00 98.12 87 VAL A C 1
ATOM 669 O O . VAL A 1 87 ? -4.817 -4.929 8.900 1.00 98.12 87 VAL A O 1
ATOM 672 N N . PHE A 1 88 ? -3.860 -5.926 7.135 1.00 98.50 88 PHE A N 1
ATOM 673 C CA . PHE A 1 88 ? -4.567 -5.146 6.121 1.00 98.50 88 PHE A CA 1
ATOM 674 C C . PHE A 1 88 ? -5.713 -5.943 5.500 1.00 98.50 88 PHE A C 1
ATOM 676 O O . PHE A 1 88 ? -5.578 -7.134 5.203 1.00 98.50 88 PHE A O 1
ATOM 683 N N . ASP A 1 89 ? -6.830 -5.263 5.256 1.00 98.62 89 ASP A N 1
ATOM 684 C CA . ASP A 1 89 ? -8.006 -5.848 4.615 1.00 98.62 89 ASP A CA 1
ATOM 685 C C . ASP A 1 89 ? -7.897 -5.791 3.097 1.00 98.62 89 ASP A C 1
ATOM 687 O O . ASP A 1 89 ? -8.305 -6.718 2.393 1.00 98.62 89 ASP A O 1
ATOM 691 N N . ILE A 1 90 ? -7.337 -4.695 2.584 1.00 98.75 90 ILE A N 1
ATOM 692 C CA . ILE A 1 90 ? -7.262 -4.416 1.156 1.00 98.75 90 ILE A CA 1
ATOM 693 C C . ILE A 1 90 ? -5.817 -4.122 0.772 1.00 98.75 90 ILE A C 1
ATOM 695 O O . ILE A 1 90 ? -5.163 -3.250 1.344 1.00 98.75 90 ILE A O 1
ATOM 699 N N . TYR A 1 91 ? -5.340 -4.799 -0.266 1.00 98.75 91 TYR A N 1
ATOM 700 C CA . TYR A 1 91 ? -4.079 -4.460 -0.915 1.00 98.75 91 TYR A CA 1
ATOM 701 C C . TYR A 1 91 ? -4.359 -3.716 -2.214 1.00 98.75 91 TYR A C 1
ATOM 703 O O . TYR A 1 91 ? -5.153 -4.169 -3.038 1.00 98.75 91 TYR A O 1
ATOM 711 N N . MET A 1 92 ? -3.676 -2.591 -2.420 1.00 98.12 92 MET A N 1
ATOM 712 C CA . MET A 1 92 ? -3.790 -1.787 -3.635 1.00 98.12 92 MET A CA 1
ATOM 713 C C . MET A 1 92 ? -2.412 -1.546 -4.274 1.00 98.12 92 MET A C 1
ATOM 715 O O . MET A 1 92 ? -1.872 -0.437 -4.180 1.00 98.12 92 MET A O 1
ATOM 719 N N . PRO A 1 93 ? -1.792 -2.582 -4.877 1.00 97.69 93 PRO A N 1
ATOM 720 C CA . PRO A 1 93 ? -0.486 -2.457 -5.504 1.00 97.69 93 PRO A CA 1
ATOM 721 C C . PRO A 1 93 ? -0.567 -1.875 -6.916 1.00 97.69 93 PRO A C 1
ATOM 723 O O . PRO A 1 93 ? -1.464 -2.185 -7.705 1.00 97.69 93 PRO A O 1
ATOM 726 N N . ASP A 1 94 ? 0.461 -1.114 -7.273 1.00 95.50 94 ASP A N 1
ATOM 727 C CA . ASP A 1 94 ? 0.733 -0.761 -8.659 1.00 95.50 94 ASP A CA 1
ATOM 728 C C . ASP A 1 94 ? 1.496 -1.885 -9.361 1.00 95.50 94 ASP A C 1
ATOM 730 O O . ASP A 1 94 ? 2.506 -2.372 -8.856 1.00 95.50 94 ASP A O 1
ATOM 734 N N . MET A 1 95 ? 1.084 -2.221 -10.579 1.00 94.94 95 MET A N 1
ATOM 735 C CA . MET A 1 95 ? 1.900 -2.941 -11.554 1.00 94.94 95 MET A CA 1
ATOM 736 C C . MET A 1 95 ? 2.402 -1.935 -12.592 1.00 94.94 95 MET A C 1
ATOM 738 O O . MET A 1 95 ? 1.706 -1.611 -13.559 1.00 94.94 95 MET A O 1
ATOM 742 N N . LYS A 1 96 ? 3.606 -1.400 -12.357 1.00 93.19 96 LYS A N 1
ATOM 743 C CA . LYS A 1 96 ? 4.160 -0.264 -13.113 1.00 93.19 96 LYS A CA 1
ATOM 744 C C . LYS A 1 96 ? 4.870 -0.652 -14.406 1.00 93.19 96 LYS A C 1
ATOM 746 O O . LYS A 1 96 ? 4.811 0.098 -15.376 1.00 93.19 96 LYS A O 1
ATOM 751 N N . TYR A 1 97 ? 5.570 -1.787 -14.407 1.00 93.94 97 TYR A N 1
ATOM 752 C CA . TYR A 1 97 ? 6.484 -2.171 -15.482 1.00 93.94 97 TYR A CA 1
ATOM 753 C C . TYR A 1 97 ? 6.481 -3.676 -15.740 1.00 93.94 97 TYR A C 1
ATOM 755 O O . TYR A 1 97 ? 6.591 -4.471 -14.808 1.00 93.94 97 TYR A O 1
ATOM 763 N N . GLY A 1 98 ? 6.453 -4.054 -17.017 1.00 90.75 98 GLY A N 1
ATOM 764 C CA . GLY A 1 98 ? 6.634 -5.430 -17.478 1.00 90.75 98 GLY A CA 1
ATOM 765 C C . GLY A 1 98 ? 8.095 -5.844 -17.695 1.00 90.75 98 GLY A C 1
ATOM 766 O O . GLY A 1 98 ? 8.365 -7.031 -17.867 1.00 90.75 98 GLY A O 1
ATOM 767 N N . ASP A 1 99 ? 9.048 -4.904 -17.696 1.00 90.94 99 ASP A N 1
ATOM 768 C CA . ASP A 1 99 ? 10.470 -5.184 -17.911 1.00 90.94 99 ASP A CA 1
ATOM 769 C C . ASP A 1 99 ? 11.394 -4.387 -16.969 1.00 90.94 99 ASP A C 1
ATOM 771 O O . ASP A 1 99 ? 11.037 -3.346 -16.413 1.00 90.94 99 ASP A O 1
ATOM 775 N N . LYS A 1 100 ? 12.605 -4.917 -16.772 1.00 93.31 100 LYS A N 1
ATOM 776 C CA . LYS A 1 100 ? 13.610 -4.371 -15.848 1.00 93.31 100 LYS A CA 1
ATOM 777 C C . LYS A 1 100 ? 14.264 -3.088 -16.369 1.00 93.31 100 LYS A C 1
ATOM 779 O O . LYS A 1 100 ? 14.625 -2.229 -15.569 1.00 93.31 100 LYS A O 1
ATOM 784 N N . THR A 1 101 ? 14.416 -2.951 -17.684 1.00 92.81 101 THR A N 1
ATOM 785 C CA . THR A 1 101 ? 15.104 -1.820 -18.320 1.00 92.81 101 THR A CA 1
ATOM 786 C C . THR A 1 101 ? 14.304 -0.539 -18.127 1.00 92.81 101 THR A C 1
ATOM 788 O O . THR A 1 101 ? 14.847 0.476 -17.684 1.00 92.81 101 THR A O 1
ATOM 791 N N . THR A 1 102 ? 12.996 -0.594 -18.375 1.00 92.62 102 THR A N 1
ATOM 792 C CA . THR A 1 102 ? 12.100 0.543 -18.157 1.00 92.62 102 THR A CA 1
ATOM 793 C C . THR A 1 102 ? 12.015 0.910 -16.678 1.00 92.62 102 THR A C 1
ATOM 795 O O . THR A 1 102 ? 12.096 2.090 -16.328 1.00 92.62 102 THR A O 1
ATOM 798 N N . ALA A 1 103 ? 11.926 -0.086 -15.794 1.00 93.25 103 ALA A N 1
ATOM 799 C CA . ALA A 1 103 ? 11.898 0.139 -14.353 1.00 93.25 103 ALA A CA 1
ATOM 800 C C . ALA A 1 103 ? 13.177 0.833 -13.841 1.00 93.25 103 ALA A C 1
ATOM 802 O O . ALA A 1 103 ? 13.103 1.770 -13.039 1.00 93.25 103 ALA A O 1
ATOM 803 N N . ALA A 1 104 ? 14.346 0.440 -14.354 1.00 94.31 104 ALA A N 1
ATOM 804 C CA . ALA A 1 104 ? 15.617 1.072 -14.016 1.00 94.31 104 ALA A CA 1
ATOM 805 C C . ALA A 1 104 ? 15.661 2.521 -14.513 1.00 94.31 104 ALA A C 1
ATOM 807 O O . ALA A 1 104 ? 15.975 3.428 -13.742 1.00 94.31 104 ALA A O 1
ATOM 808 N N . LYS A 1 105 ? 15.268 2.749 -15.771 1.00 94.12 105 LYS A N 1
ATOM 809 C CA . LYS A 1 105 ? 15.274 4.075 -16.399 1.00 94.12 105 LYS A CA 1
ATOM 810 C C . LYS A 1 105 ? 14.321 5.056 -15.716 1.00 94.12 105 LYS A C 1
ATOM 812 O O . LYS A 1 105 ? 14.690 6.200 -15.475 1.00 94.12 105 LYS A O 1
ATOM 817 N N . LEU A 1 106 ? 13.097 4.621 -15.424 1.00 94.50 106 LEU A N 1
ATOM 818 C CA . LEU A 1 106 ? 12.026 5.512 -14.978 1.00 94.50 106 LEU A CA 1
ATOM 819 C C . LEU A 1 106 ? 11.851 5.560 -13.457 1.00 94.50 106 LEU A C 1
ATOM 821 O O . LEU A 1 106 ? 11.236 6.501 -12.965 1.00 94.50 106 LEU A O 1
ATOM 825 N N . SER A 1 107 ? 12.360 4.568 -12.719 1.00 93.88 107 SER A N 1
ATOM 826 C CA . SER A 1 107 ? 12.162 4.442 -11.265 1.00 93.88 107 SER A CA 1
ATOM 827 C C . SER A 1 107 ? 13.410 4.080 -10.459 1.00 93.88 107 SER A C 1
ATOM 829 O O . SER A 1 107 ? 13.321 3.969 -9.229 1.00 93.88 107 SER A O 1
ATOM 831 N N . LYS A 1 108 ? 14.565 3.920 -11.121 1.00 93.44 108 LYS A N 1
ATOM 832 C CA . LYS A 1 108 ? 15.856 3.572 -10.505 1.00 93.44 108 LYS A CA 1
ATOM 833 C C . LYS A 1 108 ? 15.816 2.250 -9.721 1.00 93.44 108 LYS A C 1
ATOM 835 O O . LYS A 1 108 ? 16.387 2.152 -8.640 1.00 93.44 108 LYS A O 1
ATOM 840 N N . VAL A 1 109 ? 15.118 1.238 -10.248 1.00 93.00 109 VAL A N 1
ATOM 841 C CA . VAL A 1 109 ? 15.009 -0.112 -9.654 1.00 93.00 109 VAL A CA 1
ATOM 842 C C . VAL A 1 109 ? 15.285 -1.197 -10.700 1.00 93.00 109 VAL A C 1
ATOM 844 O O . VAL A 1 109 ? 14.826 -1.095 -11.831 1.00 93.00 109 VAL A O 1
ATOM 847 N N . SER A 1 110 ? 16.044 -2.239 -10.349 1.00 88.81 110 SER A N 1
ATOM 848 C CA . SER A 1 110 ? 16.649 -3.165 -11.326 1.00 88.81 110 SER A CA 1
ATOM 849 C C . SER A 1 110 ? 15.894 -4.482 -11.544 1.00 88.81 110 SER A C 1
ATOM 851 O O . SER A 1 110 ? 16.070 -5.130 -12.572 1.00 88.81 110 SER A O 1
ATOM 853 N N . ASN A 1 111 ? 15.047 -4.913 -10.611 1.00 91.81 111 ASN A N 1
ATOM 854 C CA . ASN A 1 111 ? 14.363 -6.215 -10.646 1.00 91.81 111 ASN A CA 1
ATOM 855 C C . ASN A 1 111 ? 12.844 -6.102 -10.417 1.00 91.81 111 ASN A C 1
ATOM 857 O O . ASN A 1 111 ? 12.204 -7.087 -10.048 1.00 91.81 111 ASN A O 1
ATOM 861 N N . TYR A 1 112 ? 12.266 -4.928 -10.696 1.00 94.62 112 TYR A N 1
ATOM 862 C CA . TYR A 1 112 ? 10.871 -4.605 -10.388 1.00 94.62 112 TYR A CA 1
ATOM 863 C C . TYR A 1 112 ? 9.844 -5.666 -10.803 1.00 94.62 112 TYR A C 1
ATOM 865 O O . TYR A 1 112 ? 9.097 -6.071 -9.921 1.00 94.62 112 TYR A O 1
ATOM 873 N N . PRO A 1 113 ? 9.799 -6.179 -12.054 1.00 94.38 113 PRO A N 1
ATOM 874 C CA . PRO A 1 113 ? 8.717 -7.084 -12.450 1.00 94.38 113 PRO A CA 1
ATOM 875 C C . PRO A 1 113 ? 8.637 -8.346 -11.585 1.00 94.38 113 PRO A C 1
ATOM 877 O O . PRO A 1 113 ? 7.548 -8.781 -11.236 1.00 94.38 113 PRO A O 1
ATOM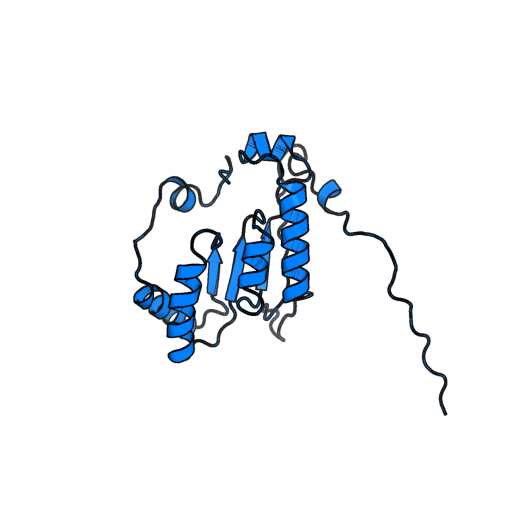 880 N N . LYS A 1 114 ? 9.791 -8.907 -11.198 1.00 95.19 114 LYS A N 1
ATOM 881 C CA . LYS A 1 114 ? 9.847 -10.117 -10.369 1.00 95.19 114 LYS A CA 1
ATOM 882 C C . LYS A 1 114 ? 9.393 -9.827 -8.939 1.00 95.19 114 LYS A C 1
ATOM 884 O O . LYS A 1 114 ? 8.511 -10.516 -8.446 1.00 95.19 114 LYS A O 1
ATOM 889 N N . ILE A 1 115 ? 9.948 -8.783 -8.319 1.00 96.69 115 ILE A N 1
ATOM 890 C CA . ILE A 1 115 ? 9.574 -8.374 -6.955 1.00 96.69 115 ILE A CA 1
ATOM 891 C C . ILE A 1 115 ? 8.087 -8.018 -6.888 1.00 96.69 115 ILE A C 1
ATOM 893 O O . ILE A 1 115 ? 7.392 -8.442 -5.976 1.00 96.69 115 ILE A O 1
ATOM 897 N N . ASN A 1 116 ? 7.583 -7.306 -7.893 1.00 97.25 116 ASN A N 1
ATOM 898 C CA . ASN A 1 116 ? 6.183 -6.925 -7.987 1.00 97.25 116 ASN A CA 1
ATOM 899 C C . ASN A 1 116 ? 5.249 -8.123 -8.109 1.00 97.25 116 ASN A C 1
ATOM 901 O O . ASN A 1 116 ? 4.271 -8.200 -7.379 1.00 97.25 116 ASN A O 1
ATOM 905 N N . GLN A 1 117 ? 5.558 -9.074 -8.990 1.00 96.56 117 GLN A N 1
ATOM 906 C CA . GLN A 1 117 ? 4.755 -10.288 -9.132 1.00 96.56 117 GLN A CA 1
ATOM 907 C C . GLN A 1 117 ? 4.740 -11.111 -7.842 1.00 96.56 117 GLN A C 1
ATOM 909 O O . GLN A 1 117 ? 3.675 -11.558 -7.428 1.00 96.56 117 GLN A O 1
ATOM 914 N N . ASP A 1 118 ? 5.891 -11.269 -7.188 1.00 98.06 118 ASP A N 1
ATOM 915 C CA . ASP A 1 118 ? 5.985 -12.008 -5.927 1.00 98.06 118 ASP A CA 1
ATOM 916 C C . ASP A 1 118 ? 5.202 -11.312 -4.805 1.00 98.06 118 ASP A C 1
ATOM 918 O O . ASP A 1 118 ? 4.460 -11.966 -4.074 1.00 98.06 118 ASP A O 1
ATOM 922 N N . ALA A 1 119 ? 5.301 -9.983 -4.719 1.00 98.19 119 ALA A N 1
ATOM 923 C CA . ALA A 1 119 ? 4.542 -9.175 -3.773 1.00 98.19 119 ALA A CA 1
ATOM 924 C C . ALA A 1 119 ? 3.030 -9.280 -4.016 1.00 98.19 119 ALA A C 1
ATOM 926 O O . ALA A 1 119 ? 2.280 -9.553 -3.088 1.00 98.19 119 ALA A O 1
ATOM 927 N N . VAL A 1 120 ? 2.575 -9.124 -5.264 1.00 98.38 120 VAL A N 1
ATOM 928 C CA . VAL A 1 120 ? 1.152 -9.210 -5.635 1.00 98.38 120 VAL A CA 1
ATOM 929 C C . VAL A 1 120 ? 0.578 -10.596 -5.332 1.00 98.38 120 VAL A C 1
ATOM 931 O O . VAL A 1 120 ? -0.548 -10.693 -4.847 1.00 98.38 120 VAL A O 1
ATOM 934 N N . LEU A 1 121 ? 1.338 -11.667 -5.579 1.00 98.44 121 LEU A N 1
ATOM 935 C CA . LEU A 1 121 ? 0.920 -13.030 -5.241 1.00 98.44 121 LEU A CA 1
ATOM 936 C C . LEU A 1 121 ? 0.798 -13.235 -3.727 1.00 98.44 121 LEU A C 1
ATOM 938 O O . LEU A 1 121 ? -0.170 -13.842 -3.277 1.00 98.44 121 LEU A O 1
ATOM 942 N N . GLU A 1 122 ? 1.744 -12.718 -2.941 1.00 98.75 122 GLU A N 1
ATOM 943 C CA . GLU A 1 122 ? 1.660 -12.782 -1.479 1.00 98.75 122 GLU A CA 1
ATOM 944 C C . GLU A 1 122 ? 0.487 -11.948 -0.946 1.00 98.75 122 GLU A C 1
ATOM 946 O O . GLU A 1 122 ? -0.262 -12.429 -0.103 1.00 98.75 122 GLU A O 1
ATOM 951 N N . MET A 1 123 ? 0.259 -10.746 -1.481 1.00 98.62 123 MET A N 1
ATOM 952 C CA . MET A 1 123 ? -0.910 -9.928 -1.140 1.00 98.62 123 MET A CA 1
ATOM 953 C C . MET A 1 123 ? -2.211 -10.680 -1.440 1.00 98.62 123 MET A C 1
ATOM 955 O O . MET A 1 123 ? -3.069 -10.793 -0.568 1.00 98.62 123 MET A O 1
ATOM 959 N N . HIS A 1 124 ? -2.343 -11.262 -2.640 1.00 98.62 124 HIS A N 1
ATOM 960 C CA . HIS A 1 124 ? -3.511 -12.069 -3.014 1.00 98.62 124 HIS A CA 1
ATOM 961 C C . HIS A 1 124 ? -3.714 -13.257 -2.071 1.00 98.62 124 HIS A C 1
ATOM 963 O O . HIS A 1 124 ? -4.836 -13.499 -1.640 1.00 98.62 124 HIS A O 1
ATOM 969 N N . ARG A 1 125 ? -2.641 -13.957 -1.676 1.00 98.62 125 ARG A N 1
ATOM 970 C CA . ARG A 1 125 ? -2.712 -15.066 -0.711 1.00 98.62 125 ARG A CA 1
ATOM 971 C C . ARG A 1 125 ? -3.348 -14.640 0.617 1.00 98.62 125 ARG A C 1
ATOM 973 O O . ARG A 1 125 ? -4.043 -15.444 1.235 1.00 98.62 125 ARG A O 1
ATOM 980 N N . GLN A 1 126 ? -3.095 -13.413 1.070 1.00 98.62 126 GLN A N 1
ATOM 981 C CA . GLN A 1 126 ? -3.585 -12.918 2.360 1.00 98.62 126 GLN A CA 1
ATOM 982 C C . GLN A 1 126 ? -5.058 -12.498 2.324 1.00 98.62 126 GLN A C 1
ATOM 984 O O . GLN A 1 126 ? -5.807 -12.774 3.266 1.00 98.62 126 GLN A O 1
ATOM 989 N N . VAL A 1 127 ? -5.492 -11.823 1.255 1.00 98.56 127 VAL A N 1
ATOM 990 C CA . VAL A 1 127 ? -6.820 -11.175 1.216 1.00 98.56 127 VAL A CA 1
ATOM 991 C C . VAL A 1 127 ? -7.786 -11.755 0.186 1.00 98.56 127 VAL A C 1
ATOM 993 O O . VAL A 1 127 ? -8.987 -11.548 0.324 1.00 98.56 127 VAL A O 1
ATOM 996 N N . GLY A 1 128 ? -7.294 -12.515 -0.792 1.00 98.31 128 GLY A N 1
ATOM 997 C CA . GLY A 1 128 ? -8.086 -13.082 -1.878 1.00 98.31 128 GLY A CA 1
ATOM 998 C C . GLY A 1 128 ? -8.572 -12.045 -2.894 1.00 98.31 128 GLY A C 1
ATOM 999 O O . GLY A 1 128 ? -7.998 -10.962 -3.054 1.00 98.31 128 GLY A O 1
ATOM 1000 N N . ASP A 1 129 ? -9.637 -12.411 -3.605 1.00 97.94 129 ASP A N 1
ATOM 1001 C CA . ASP A 1 129 ? -10.292 -11.546 -4.585 1.00 97.94 129 ASP A CA 1
ATOM 1002 C C . ASP A 1 129 ? -11.044 -10.395 -3.901 1.00 97.94 129 ASP A C 1
ATOM 1004 O O . ASP A 1 129 ? -11.432 -10.486 -2.736 1.00 97.94 129 ASP A O 1
ATOM 1008 N N . LEU A 1 130 ? -11.241 -9.295 -4.632 1.00 97.94 130 LEU A N 1
ATOM 1009 C CA . LEU A 1 130 ? -11.921 -8.109 -4.118 1.00 97.94 130 LEU A CA 1
ATOM 1010 C C . LEU A 1 130 ? -13.388 -8.403 -3.772 1.00 97.94 130 LEU A C 1
ATOM 1012 O O . LEU A 1 130 ? -14.173 -8.814 -4.626 1.00 97.94 130 LEU A O 1
ATOM 1016 N N . VAL A 1 131 ? -13.754 -8.122 -2.526 1.00 98.06 131 VAL A N 1
ATOM 1017 C CA . VAL A 1 131 ? -15.105 -8.209 -1.976 1.00 98.06 131 VAL A CA 1
ATOM 1018 C C . VAL A 1 131 ? -15.626 -6.800 -1.725 1.00 98.06 131 VAL A C 1
ATOM 1020 O O . VAL A 1 131 ? -14.977 -5.988 -1.058 1.00 98.06 131 VAL A O 1
ATOM 1023 N N . LEU A 1 132 ? -16.815 -6.528 -2.257 1.00 97.94 132 LEU A N 1
ATOM 1024 C CA . LEU A 1 132 ? -17.539 -5.274 -2.082 1.00 97.94 132 LEU A CA 1
ATOM 1025 C C . LEU A 1 132 ? -18.780 -5.502 -1.211 1.00 97.94 132 LEU A C 1
ATOM 1027 O O . LEU A 1 132 ? -19.338 -6.601 -1.207 1.00 97.94 132 LEU A O 1
ATOM 1031 N N . ASP A 1 133 ? -19.231 -4.468 -0.506 1.00 95.75 133 ASP A N 1
ATOM 1032 C CA . ASP A 1 133 ? -20.543 -4.472 0.143 1.00 95.75 133 ASP A CA 1
ATOM 1033 C C . ASP A 1 133 ? -21.690 -4.164 -0.840 1.00 95.75 133 ASP A C 1
ATOM 1035 O O . ASP A 1 133 ? -21.488 -3.977 -2.043 1.00 95.75 133 ASP A O 1
ATOM 1039 N N . GLY A 1 134 ? -22.921 -4.095 -0.321 1.00 96.19 134 GLY A N 1
ATOM 1040 C CA . GLY A 1 134 ? -24.118 -3.802 -1.116 1.00 96.19 134 GLY A CA 1
ATOM 1041 C C . GLY A 1 134 ? -24.131 -2.419 -1.783 1.00 96.19 134 GLY A C 1
ATOM 1042 O O . GLY A 1 134 ? -24.919 -2.210 -2.702 1.00 96.19 134 GLY A O 1
ATOM 1043 N N . ASN A 1 135 ? -23.255 -1.502 -1.364 1.00 95.38 135 ASN A N 1
ATOM 1044 C CA . ASN A 1 135 ? -23.100 -0.165 -1.939 1.00 95.38 135 ASN A CA 1
ATOM 1045 C C . ASN A 1 135 ? -21.895 -0.075 -2.893 1.00 95.38 135 ASN A C 1
ATOM 1047 O O . ASN A 1 135 ? -21.609 0.999 -3.423 1.00 95.38 135 ASN A O 1
ATOM 1051 N N . GLY A 1 136 ? -21.181 -1.182 -3.125 1.00 94.94 136 GLY A N 1
ATOM 1052 C CA . GLY A 1 136 ? -19.992 -1.220 -3.975 1.00 94.94 136 GLY A CA 1
ATOM 1053 C C . GLY A 1 136 ? -18.715 -0.726 -3.290 1.00 94.94 136 GLY A C 1
ATOM 1054 O O . GLY A 1 136 ? -17.722 -0.473 -3.975 1.00 94.94 136 GLY A O 1
ATOM 1055 N N . ILE A 1 137 ? -18.709 -0.586 -1.962 1.00 96.00 137 ILE A N 1
ATOM 1056 C CA . ILE A 1 137 ? -17.525 -0.177 -1.200 1.00 96.00 137 ILE A CA 1
ATOM 1057 C C . ILE A 1 137 ? -16.668 -1.411 -0.928 1.00 96.00 137 ILE A C 1
ATOM 1059 O O . ILE A 1 137 ? -17.169 -2.448 -0.495 1.00 96.00 137 ILE A O 1
ATOM 1063 N N . ALA A 1 138 ? -15.364 -1.303 -1.185 1.00 96.38 138 ALA A N 1
ATOM 1064 C CA . ALA A 1 138 ? -14.424 -2.386 -0.930 1.00 96.38 138 ALA A CA 1
ATOM 1065 C C . ALA A 1 138 ? -14.300 -2.669 0.570 1.00 96.38 138 ALA A C 1
ATOM 1067 O O . ALA A 1 138 ? -14.018 -1.762 1.350 1.00 96.38 138 ALA A O 1
ATOM 1068 N N . GLN A 1 139 ? -14.474 -3.938 0.939 1.00 97.44 139 GLN A N 1
ATOM 1069 C CA . GLN A 1 139 ? -14.391 -4.415 2.321 1.00 97.44 139 GLN A CA 1
ATOM 1070 C C . GLN A 1 139 ? -13.128 -5.248 2.559 1.00 97.44 139 GLN A C 1
ATOM 1072 O O . GLN A 1 139 ? -12.519 -5.168 3.618 1.00 97.44 139 GLN A O 1
ATOM 1077 N N . ARG A 1 140 ? -12.714 -6.046 1.568 1.00 98.44 140 ARG A N 1
ATOM 1078 C CA . ARG A 1 140 ? -11.513 -6.892 1.633 1.00 98.44 140 ARG A CA 1
ATOM 1079 C C . ARG A 1 140 ? -11.042 -7.252 0.228 1.00 98.44 140 ARG A C 1
ATOM 1081 O O . ARG A 1 140 ? -11.864 -7.331 -0.677 1.00 98.44 140 ARG A O 1
ATOM 1088 N N . GLY A 1 141 ? -9.757 -7.524 0.041 1.00 98.38 141 GLY A N 1
ATOM 1089 C CA . GLY A 1 141 ? -9.241 -8.176 -1.165 1.00 98.38 141 GLY A CA 1
ATOM 1090 C C . GLY A 1 141 ? -8.218 -7.351 -1.939 1.00 98.38 141 GLY A C 1
ATOM 1091 O O . GLY A 1 141 ? -7.729 -6.317 -1.483 1.00 98.38 141 GLY A O 1
ATOM 1092 N N . LEU A 1 142 ? -7.838 -7.846 -3.114 1.00 98.50 142 LEU A N 1
ATOM 1093 C CA . LEU A 1 142 ? -6.783 -7.250 -3.928 1.00 98.50 142 LEU A CA 1
ATOM 1094 C C . LEU A 1 142 ? -7.345 -6.351 -5.044 1.00 98.50 142 LEU A C 1
ATOM 1096 O O . LEU A 1 142 ? -8.073 -6.819 -5.918 1.00 98.50 142 LEU A O 1
ATOM 1100 N N . LEU A 1 143 ? -6.929 -5.080 -5.071 1.00 97.56 143 LEU A N 1
ATOM 1101 C CA . LEU A 1 143 ? -7.236 -4.110 -6.128 1.00 97.56 143 LEU A CA 1
ATOM 1102 C C . LEU A 1 143 ? -5.959 -3.688 -6.871 1.00 97.56 143 LEU A C 1
ATOM 1104 O O . LEU A 1 143 ? -5.215 -2.815 -6.431 1.00 97.56 143 LEU A O 1
ATOM 1108 N N . ILE A 1 144 ? -5.697 -4.292 -8.029 1.00 96.25 144 ILE A N 1
ATOM 1109 C CA . ILE A 1 144 ? -4.481 -4.018 -8.807 1.00 96.25 144 ILE A CA 1
ATOM 1110 C C . ILE A 1 144 ? -4.650 -2.758 -9.661 1.00 96.25 144 ILE A C 1
ATOM 1112 O O . ILE A 1 144 ? -5.586 -2.655 -10.455 1.00 96.25 144 ILE A O 1
ATOM 1116 N N . ARG A 1 145 ? -3.684 -1.836 -9.581 1.00 94.19 145 ARG A N 1
ATOM 1117 C CA . ARG A 1 145 ? -3.608 -0.671 -10.471 1.00 94.19 145 ARG A CA 1
ATOM 1118 C C . ARG A 1 145 ? -2.564 -0.890 -11.554 1.00 94.19 145 ARG A C 1
ATOM 1120 O O . ARG A 1 145 ? -1.379 -1.065 -11.276 1.00 94.19 145 ARG A O 1
ATOM 1127 N N . HIS A 1 146 ? -2.986 -0.845 -12.810 1.00 91.69 146 HIS A N 1
ATOM 1128 C CA . HIS A 1 146 ? -2.067 -0.905 -13.941 1.00 91.69 146 HIS A CA 1
ATOM 1129 C C . HIS A 1 146 ? -1.620 0.495 -14.343 1.00 91.69 146 HIS A C 1
ATOM 1131 O O . HIS A 1 146 ? -2.446 1.343 -14.677 1.00 91.69 146 HIS A O 1
ATOM 1137 N N . LEU A 1 147 ? -0.307 0.721 -14.364 1.00 90.69 147 LEU A N 1
ATOM 1138 C CA . LEU A 1 147 ? 0.232 1.939 -14.948 1.00 90.69 147 LEU A CA 1
ATOM 1139 C C . LEU A 1 147 ? 0.156 1.851 -16.475 1.00 90.69 147 LEU A C 1
ATOM 1141 O O . LEU A 1 147 ? 0.505 0.828 -17.068 1.00 90.69 147 LEU A O 1
ATOM 1145 N N . VAL A 1 148 ? -0.255 2.947 -17.103 1.00 90.00 148 VAL A N 1
ATOM 1146 C CA . VAL A 1 148 ? -0.190 3.139 -18.553 1.00 90.00 148 VAL A CA 1
ATOM 1147 C C . VAL A 1 148 ? 0.765 4.295 -18.817 1.00 90.00 148 VAL A C 1
ATOM 1149 O O . VAL A 1 148 ? 0.650 5.354 -18.203 1.00 90.00 148 VAL A O 1
ATOM 1152 N N . LEU A 1 149 ? 1.733 4.079 -19.706 1.00 89.00 149 LEU A N 1
ATOM 1153 C CA . LEU A 1 149 ? 2.716 5.083 -20.113 1.00 89.00 149 LEU A CA 1
ATOM 1154 C C . LEU A 1 149 ? 2.708 5.228 -21.641 1.00 89.00 149 LEU A C 1
ATOM 1156 O O . LEU A 1 149 ? 2.395 4.245 -22.324 1.00 89.00 149 LEU A O 1
ATOM 1160 N N . PRO A 1 150 ? 3.087 6.407 -22.175 1.00 89.06 150 PRO A N 1
ATOM 1161 C CA . PRO A 1 150 ? 3.241 6.617 -23.613 1.00 89.06 150 PRO A CA 1
ATOM 1162 C C . PRO A 1 150 ? 4.121 5.546 -24.260 1.00 89.06 150 PRO A C 1
ATOM 1164 O O . PRO A 1 150 ? 4.986 4.969 -23.596 1.00 89.06 150 PRO A O 1
ATOM 1167 N N . GLU A 1 151 ? 3.895 5.276 -25.546 1.00 89.12 151 GLU A N 1
ATOM 1168 C CA . GLU A 1 151 ? 4.669 4.298 -26.329 1.00 89.12 151 GLU A CA 1
ATOM 1169 C C . GLU A 1 151 ? 4.717 2.885 -25.708 1.00 89.12 151 GLU A C 1
ATOM 1171 O O . GLU A 1 151 ? 5.677 2.139 -25.894 1.00 89.12 151 GLU A O 1
ATOM 1176 N N . ASN A 1 152 ? 3.692 2.509 -24.928 1.00 84.81 152 ASN A N 1
ATOM 1177 C CA . ASN A 1 152 ? 3.605 1.225 -24.219 1.00 84.81 152 ASN A CA 1
ATOM 1178 C C . ASN A 1 152 ? 4.810 0.942 -23.295 1.00 84.81 152 ASN A C 1
ATOM 1180 O O . ASN A 1 152 ? 5.165 -0.214 -23.052 1.00 84.81 152 ASN A O 1
ATOM 1184 N N . LEU A 1 153 ? 5.436 1.985 -22.739 1.00 84.56 153 LEU A N 1
ATOM 1185 C CA . LEU A 1 153 ? 6.610 1.822 -21.873 1.00 84.56 153 LEU A CA 1
ATOM 1186 C C . LEU A 1 153 ? 6.310 0.980 -20.621 1.00 84.56 153 LEU A C 1
ATOM 1188 O O . LEU A 1 153 ? 7.171 0.248 -20.147 1.00 84.56 153 LEU A O 1
ATOM 1192 N N . ALA A 1 154 ? 5.083 1.024 -20.095 1.00 83.19 154 ALA A N 1
ATOM 1193 C CA . ALA A 1 154 ? 4.693 0.183 -18.963 1.00 83.19 154 ALA A CA 1
ATOM 1194 C C . ALA A 1 154 ? 4.695 -1.318 -19.314 1.00 83.19 154 ALA A C 1
ATOM 1196 O O . ALA A 1 154 ? 4.920 -2.158 -18.442 1.00 83.19 154 ALA A O 1
ATOM 1197 N N . GLY A 1 155 ? 4.470 -1.679 -20.583 1.00 82.62 155 GLY A N 1
ATOM 1198 C CA . GLY A 1 155 ? 4.446 -3.069 -21.031 1.00 82.62 155 GLY A CA 1
ATOM 1199 C C . GLY A 1 155 ? 3.355 -3.903 -20.354 1.00 82.62 155 GLY A C 1
ATOM 1200 O O . GLY A 1 155 ? 3.585 -5.075 -20.051 1.00 82.62 155 GLY A O 1
ATOM 1201 N N . THR A 1 156 ? 2.183 -3.313 -20.098 1.00 72.88 156 THR A N 1
ATOM 1202 C CA . THR A 1 156 ? 1.076 -3.890 -19.311 1.00 72.88 156 THR A CA 1
ATOM 1203 C C . THR A 1 156 ? 0.665 -5.284 -19.800 1.00 72.88 156 THR A C 1
ATOM 1205 O O . THR A 1 156 ? 0.391 -6.169 -18.992 1.00 72.88 156 THR A O 1
ATOM 1208 N N . GLU A 1 157 ? 0.722 -5.524 -21.114 1.00 70.50 157 GLU A N 1
ATOM 1209 C CA . GLU A 1 157 ? 0.507 -6.827 -21.769 1.00 70.50 157 GLU A CA 1
ATOM 1210 C C . GLU A 1 157 ? 1.360 -7.955 -21.155 1.00 70.50 157 GLU A C 1
ATOM 1212 O O . GLU A 1 157 ? 0.900 -9.080 -20.967 1.00 70.50 157 GLU A O 1
ATOM 1217 N N . LYS A 1 158 ? 2.626 -7.656 -20.829 1.00 63.72 158 LYS A N 1
ATOM 1218 C CA . LYS A 1 158 ? 3.604 -8.619 -20.300 1.00 63.72 158 LYS A CA 1
ATOM 1219 C C . LYS A 1 158 ? 3.379 -8.904 -18.816 1.00 63.72 158 LYS A C 1
ATOM 1221 O O . LYS A 1 158 ? 3.698 -9.997 -18.356 1.00 63.72 158 LYS A O 1
ATOM 1226 N N . GLY A 1 159 ? 2.794 -7.949 -18.089 1.00 55.25 159 GLY A N 1
ATOM 1227 C CA . GLY A 1 159 ? 2.360 -8.121 -16.701 1.00 55.25 159 GLY A CA 1
ATOM 1228 C C . GLY A 1 159 ? 1.145 -9.045 -16.553 1.00 55.25 159 GLY A C 1
ATOM 1229 O O . GLY A 1 159 ? 0.974 -9.653 -15.503 1.00 55.25 159 GLY A O 1
ATOM 1230 N N . LYS A 1 160 ? 0.345 -9.228 -17.617 1.00 48.78 160 LYS A N 1
ATOM 1231 C CA . LYS A 1 160 ? -0.871 -10.068 -17.652 1.00 48.78 160 LYS A CA 1
ATOM 1232 C C . LYS A 1 160 ? -0.616 -11.574 -17.811 1.00 48.78 160 LYS A C 1
ATOM 1234 O O . LYS A 1 160 ? -1.499 -12.292 -18.278 1.00 48.78 160 LYS A O 1
ATOM 1239 N N . LYS A 1 161 ? 0.556 -12.096 -17.437 1.00 39.88 161 LYS A N 1
ATOM 1240 C CA . LYS A 1 161 ? 0.768 -13.552 -17.349 1.00 39.88 161 LYS A CA 1
ATOM 1241 C C . LYS A 1 161 ? 0.726 -14.034 -15.893 1.00 39.88 161 LYS A C 1
ATOM 1243 O O . LYS A 1 161 ? 1.762 -14.461 -15.388 1.00 39.88 161 LYS A O 1
ATOM 1248 N N . PRO A 1 162 ? -0.441 -14.054 -15.218 1.00 40.62 162 PRO A N 1
ATOM 1249 C CA . PRO A 1 162 ? -0.629 -15.068 -14.207 1.00 40.62 162 PRO A CA 1
ATOM 1250 C C . PRO A 1 162 ? -0.707 -16.403 -14.951 1.00 40.62 162 PRO A C 1
ATOM 1252 O O . PRO A 1 162 ? -1.339 -16.531 -16.002 1.00 40.62 162 PRO A O 1
ATOM 1255 N N . ASN A 1 163 ? 0.028 -17.367 -14.429 1.00 42.91 163 ASN A N 1
ATOM 1256 C CA . ASN A 1 163 ? -0.015 -18.781 -14.751 1.00 42.91 163 ASN A CA 1
ATOM 1257 C C . ASN A 1 163 ? -1.403 -19.219 -15.291 1.00 42.91 163 ASN A C 1
ATOM 1259 O O . ASN A 1 163 ? -2.314 -19.504 -14.518 1.00 42.91 163 ASN A O 1
ATOM 1263 N N . ARG A 1 164 ? -1.595 -19.291 -16.620 1.00 40.38 164 ARG A N 1
ATOM 1264 C CA . ARG A 1 164 ? -2.713 -20.047 -17.218 1.00 40.38 164 ARG A CA 1
ATOM 1265 C C . ARG A 1 164 ? -2.366 -21.530 -17.088 1.00 40.38 164 ARG A C 1
ATOM 1267 O O . ARG A 1 164 ? -2.036 -22.190 -18.066 1.00 40.38 164 ARG A O 1
ATOM 1274 N N . GLY A 1 165 ? -2.363 -22.017 -15.853 1.00 41.00 165 GLY A N 1
ATOM 1275 C CA . GLY A 1 165 ? -2.014 -23.376 -15.474 1.00 41.00 165 GLY A CA 1
ATOM 1276 C C . GLY A 1 165 ? -3.088 -23.930 -14.552 1.00 41.00 165 GLY A C 1
ATOM 1277 O O . GLY A 1 165 ? -3.068 -23.650 -13.363 1.00 41.00 165 GLY A O 1
ATOM 1278 N N . LYS A 1 166 ? -3.972 -24.738 -15.153 1.00 36.53 166 LYS A N 1
ATOM 1279 C CA . LYS A 1 166 ? -5.121 -25.476 -14.598 1.00 36.53 166 LYS A CA 1
ATOM 1280 C C . LYS A 1 166 ? -6.356 -24.629 -14.263 1.00 36.53 166 LYS A C 1
ATOM 1282 O O . LYS A 1 166 ? -6.423 -23.934 -13.259 1.00 36.53 166 LYS A O 1
ATOM 1287 N N . LYS A 1 167 ? -7.380 -24.766 -15.120 1.00 34.34 167 LYS A N 1
ATOM 1288 C CA . LYS A 1 167 ? -8.778 -24.571 -14.713 1.00 34.34 167 LYS A CA 1
ATOM 1289 C C . LYS A 1 167 ? -8.995 -25.371 -13.415 1.00 34.34 167 LYS A C 1
ATOM 1291 O O . LYS A 1 167 ? -8.514 -26.505 -13.376 1.00 34.34 167 LYS A O 1
ATOM 1296 N N . PRO A 1 168 ? -9.686 -24.841 -12.393 1.00 40.53 168 PRO A N 1
ATOM 1297 C CA . PRO A 1 168 ? -10.175 -25.694 -11.321 1.00 40.53 168 PRO A CA 1
ATOM 1298 C C . PRO A 1 168 ? -11.027 -26.789 -11.964 1.00 40.53 168 PRO A C 1
ATOM 1300 O O . PRO A 1 168 ? -11.862 -26.498 -12.828 1.00 40.53 168 PRO A O 1
ATOM 1303 N N . ASP A 1 169 ? -10.747 -28.042 -11.613 1.00 39.56 169 ASP A N 1
ATOM 1304 C CA . ASP A 1 169 ? -11.555 -29.170 -12.048 1.00 39.56 169 ASP A CA 1
ATOM 1305 C C . ASP A 1 169 ? -13.007 -28.871 -11.674 1.00 39.56 169 ASP A C 1
ATOM 1307 O O . ASP A 1 169 ? -13.348 -28.661 -10.509 1.00 39.56 169 ASP A O 1
ATOM 1311 N N . VAL A 1 170 ? -13.857 -28.790 -12.696 1.00 40.19 170 VAL A N 1
ATOM 1312 C CA . VAL A 1 170 ? -15.302 -28.724 -12.522 1.00 40.19 170 VAL A CA 1
ATOM 1313 C C . VAL A 1 170 ? -15.689 -30.038 -11.861 1.00 40.19 170 VAL A C 1
ATOM 1315 O O . VAL A 1 170 ? -15.729 -31.072 -12.522 1.00 40.19 170 VAL A O 1
ATOM 1318 N N . ILE A 1 171 ? -15.924 -30.010 -10.550 1.00 47.19 171 ILE A N 1
ATOM 1319 C CA . ILE A 1 171 ? -16.520 -31.133 -9.833 1.00 47.19 171 ILE A CA 1
ATOM 1320 C C . ILE A 1 171 ? -17.912 -31.316 -10.451 1.00 47.19 171 ILE A C 1
ATOM 1322 O O . ILE A 1 171 ? -18.744 -30.412 -10.324 1.00 47.19 171 ILE A O 1
ATOM 1326 N N . PRO A 1 172 ? -18.189 -32.422 -11.167 1.00 39.47 172 PRO A N 1
ATOM 1327 C CA . PRO A 1 172 ? -19.518 -32.640 -11.705 1.00 39.47 172 PRO A CA 1
ATOM 1328 C C . PRO A 1 172 ? -20.507 -32.757 -10.538 1.00 39.47 172 PRO A C 1
ATOM 1330 O O . PRO A 1 172 ? -20.144 -33.280 -9.477 1.00 39.47 172 PRO A O 1
ATOM 1333 N N . PRO A 1 173 ? -21.755 -32.286 -10.704 1.00 38.00 173 PRO A N 1
ATOM 1334 C CA . PRO A 1 173 ? -22.759 -32.407 -9.663 1.00 38.00 173 PRO A CA 1
ATOM 1335 C C . PRO A 1 173 ? -22.893 -33.882 -9.285 1.00 38.00 173 PRO A C 1
ATOM 1337 O O . PRO A 1 173 ? -23.092 -34.740 -10.152 1.00 38.00 173 PRO A O 1
ATOM 1340 N N . LYS A 1 174 ? -22.762 -34.179 -7.987 1.00 41.59 174 LYS A N 1
ATOM 1341 C CA . LYS A 1 174 ? -23.123 -35.490 -7.451 1.00 41.59 174 LYS A CA 1
ATOM 1342 C C . LYS A 1 174 ? -24.574 -35.743 -7.852 1.00 41.59 174 LYS A C 1
ATOM 1344 O O . LYS A 1 174 ? -25.478 -35.055 -7.383 1.00 41.59 174 LYS A O 1
ATOM 1349 N N . LYS A 1 175 ? -24.784 -36.704 -8.754 1.00 42.50 175 LYS A N 1
ATOM 1350 C CA . LYS A 1 175 ? -26.100 -37.307 -8.960 1.00 42.50 175 LYS A CA 1
ATOM 1351 C C . LYS A 1 175 ? -26.549 -37.849 -7.605 1.00 42.50 175 LYS A C 1
ATOM 1353 O O . LYS A 1 175 ? -25.765 -38.522 -6.938 1.00 42.50 175 LYS A O 1
ATOM 1358 N N . GLY A 1 176 ? -27.758 -37.474 -7.202 1.00 50.16 176 GLY A N 1
ATOM 1359 C CA . GLY A 1 176 ? -28.327 -37.853 -5.918 1.00 50.16 176 GLY A CA 1
ATOM 1360 C C . GLY A 1 176 ? -28.362 -39.363 -5.708 1.00 50.16 176 GLY A C 1
ATOM 1361 O O . GLY A 1 176 ? -28.499 -40.119 -6.669 1.00 50.16 176 GLY A O 1
ATOM 1362 N N . PHE A 1 177 ? -28.213 -39.749 -4.445 1.00 42.06 177 PHE A N 1
ATOM 1363 C CA . PHE A 1 177 ? -29.244 -40.397 -3.635 1.00 42.06 177 PHE A CA 1
ATOM 1364 C C . PHE A 1 177 ? -29.136 -39.828 -2.218 1.00 42.06 177 PHE A C 1
ATOM 1366 O O . PHE A 1 177 ? -27.988 -39.524 -1.812 1.00 42.06 177 PHE A O 1
#

Sequence (177 aa):
MRCIYCQNYSISQLGEGTETSNEDLAKMMLSLQEQGCHNINIVTPTHVVPQILSALEMAIERGLNIPLVYNTGGYDSVETLKIIDKVFDIYMPDMKYGDKTTAAKLSKVSNYPKINQDAVLEMHRQVGDLVLDGNGIAQRGLLIRHLVLPENLAGTEKGKKPNRGKKPDVIPPKKGF